Protein AF-A0A1V2YFN5-F1 (afdb_monomer_lite)

pLDDT: mean 92.95, std 4.48, range [68.25, 97.81]

Sequence (135 aa):
MVNEIIVELQRKGRFIPKYIVSTPSVWQSRLYVANQLDESTDKERKYALLEDIYKEKTFRYNKDIHGAYETYIEEKVKFLLCLAKLSIEVGKPPENSIPYIEEALVMLDGAESVHPYINPKEVSSLQKEIYSMIK

Radius of gyration: 15.59 Å; chains: 1; bounding box: 31×38×39 Å

Secondary structure (DSSP, 8-state):
-HHHHHHHHHHTT----HHHHHSTTSHHHHHHHHHHS-TTT-HHHHHHHHHHHHHTT-----HHHHSSHHHHHHHHHHHHHHHHHHHHHTT--GGGGHHHHHHHHHHHHT-GGGTTTS-HHHHHHHHHHHHHH--

Foldseek 3Di:
DQQVLVVVCVVVVHDDDPVLNVCVPQLVSLQVSLVSDDVPPCLVVSLVSLVVCVVVVRLDDDCVPQVDVLSSLLVLLVSLVSNLVSCVVVPHQLVVSQVSLVVNLVSCVVPVVNCVRDPVVVSVVSVVVSVVSPD

Structure (mmCIF, N/CA/C/O backbone):
data_AF-A0A1V2YFN5-F1
#
_entry.id   AF-A0A1V2YFN5-F1
#
loop_
_atom_site.group_PDB
_atom_site.id
_atom_site.type_symbol
_atom_site.label_atom_id
_atom_site.label_alt_id
_atom_site.label_comp_id
_atom_site.label_asym_id
_atom_site.label_entity_id
_atom_site.label_seq_id
_atom_site.pdbx_PDB_ins_code
_atom_site.Cartn_x
_atom_site.Cartn_y
_atom_site.Cartn_z
_atom_site.occupancy
_atom_site.B_iso_or_equiv
_atom_site.auth_seq_id
_atom_site.auth_comp_id
_atom_site.auth_asym_id
_atom_site.auth_atom_id
_atom_site.pdbx_PDB_model_num
ATOM 1 N N . MET A 1 1 ? -2.945 -18.140 2.893 1.00 84.12 1 MET A N 1
ATOM 2 C CA . MET A 1 1 ? -3.407 -16.762 2.625 1.00 84.12 1 MET A CA 1
ATOM 3 C C . MET A 1 1 ? -3.473 -16.410 1.133 1.00 84.12 1 MET A C 1
ATOM 5 O O . MET A 1 1 ? -4.542 -16.559 0.563 1.00 84.12 1 MET A O 1
ATOM 9 N N . VAL A 1 2 ? -2.395 -15.981 0.449 1.00 92.62 2 VAL A N 1
ATOM 10 C CA . VAL A 1 2 ? -2.508 -15.457 -0.944 1.00 92.62 2 VAL A CA 1
ATOM 11 C C . VAL A 1 2 ? -3.102 -16.460 -1.951 1.00 92.62 2 VAL A C 1
ATOM 13 O O . VAL A 1 2 ? -3.960 -16.092 -2.746 1.00 92.62 2 VAL A O 1
ATOM 16 N N . ASN A 1 3 ? -2.727 -17.742 -1.872 1.00 93.00 3 ASN A N 1
ATOM 17 C CA . ASN A 1 3 ? -3.274 -18.789 -2.747 1.00 93.00 3 ASN A CA 1
ATOM 18 C C . ASN A 1 3 ? -4.781 -19.000 -2.556 1.00 93.00 3 ASN A C 1
ATOM 20 O O . ASN A 1 3 ? -5.499 -19.229 -3.524 1.00 93.00 3 ASN A O 1
ATOM 24 N N . GLU A 1 4 ? -5.266 -18.905 -1.318 1.00 93.62 4 GLU A N 1
ATOM 25 C CA . GLU A 1 4 ? -6.693 -19.049 -1.013 1.00 93.62 4 GLU A CA 1
ATOM 26 C C . GLU A 1 4 ? -7.482 -17.884 -1.615 1.00 93.62 4 GLU A C 1
ATOM 28 O O . GLU A 1 4 ? -8.518 -18.105 -2.238 1.00 93.62 4 GLU A O 1
ATOM 33 N N . ILE A 1 5 ? -6.940 -16.664 -1.515 1.00 94.25 5 ILE A N 1
ATOM 34 C CA . ILE A 1 5 ? -7.529 -15.465 -2.120 1.00 94.25 5 ILE A CA 1
ATOM 35 C C . ILE A 1 5 ? -7.576 -15.601 -3.648 1.00 94.25 5 ILE A C 1
ATOM 37 O O . ILE A 1 5 ? -8.606 -15.317 -4.251 1.00 94.25 5 ILE A O 1
ATOM 41 N N . ILE A 1 6 ? -6.503 -16.084 -4.287 1.00 94.69 6 ILE A N 1
ATOM 42 C CA . ILE A 1 6 ? -6.476 -16.319 -5.742 1.00 94.69 6 ILE A CA 1
ATOM 43 C C . ILE A 1 6 ? -7.596 -17.280 -6.163 1.00 94.69 6 ILE A C 1
ATOM 45 O O . ILE A 1 6 ? -8.339 -16.982 -7.099 1.00 94.69 6 ILE A O 1
ATOM 49 N N . VAL A 1 7 ? -7.752 -18.406 -5.458 1.00 94.81 7 VAL A N 1
ATOM 50 C CA . VAL A 1 7 ? -8.807 -19.392 -5.744 1.00 94.81 7 VAL A CA 1
ATOM 51 C C . VAL A 1 7 ? -10.200 -18.785 -5.548 1.00 94.81 7 VAL A C 1
ATOM 53 O O . VAL A 1 7 ? -11.090 -19.015 -6.366 1.00 94.81 7 VAL A O 1
ATOM 56 N N . GLU A 1 8 ? -10.405 -17.993 -4.494 1.00 94.31 8 GLU A N 1
ATOM 57 C CA . GLU A 1 8 ? -11.669 -17.291 -4.245 1.00 94.31 8 GLU A CA 1
ATOM 58 C C . GLU A 1 8 ? -12.002 -16.300 -5.369 1.00 94.31 8 GLU A C 1
ATOM 60 O O . GLU A 1 8 ? -13.119 -16.312 -5.890 1.00 94.31 8 GLU A O 1
ATOM 65 N N . LEU A 1 9 ? -11.034 -15.479 -5.784 1.00 93.69 9 LEU A N 1
ATOM 66 C CA . LEU A 1 9 ? -11.202 -14.507 -6.864 1.00 93.69 9 LEU A CA 1
ATOM 67 C C . LEU A 1 9 ? -11.558 -15.197 -8.187 1.00 93.69 9 LEU A C 1
ATOM 69 O O . LEU A 1 9 ? -12.492 -14.773 -8.868 1.00 93.69 9 LEU A O 1
ATOM 73 N N . GLN A 1 10 ? -10.883 -16.299 -8.520 1.00 93.88 10 GLN A N 1
ATOM 74 C CA . GLN A 1 10 ? -11.200 -17.093 -9.710 1.00 93.88 10 GLN A CA 1
ATOM 75 C C . GLN A 1 10 ? -12.611 -17.695 -9.645 1.00 93.88 10 GLN A C 1
ATOM 77 O O . GLN A 1 10 ? -13.339 -17.651 -10.634 1.00 93.88 10 GLN A O 1
ATOM 82 N N . ARG A 1 11 ? -13.043 -18.199 -8.478 1.00 94.31 11 ARG A N 1
ATOM 83 C CA . ARG A 1 11 ? -14.419 -18.695 -8.270 1.00 94.31 11 ARG A CA 1
ATOM 84 C C . ARG A 1 11 ? -15.469 -17.595 -8.417 1.00 94.31 11 ARG A C 1
ATOM 86 O O . ARG A 1 11 ? -16.560 -17.866 -8.905 1.00 94.31 11 ARG A O 1
ATOM 93 N N . LYS A 1 12 ? -15.129 -16.359 -8.044 1.00 92.31 12 LYS A N 1
ATOM 94 C CA . LYS A 1 12 ? -15.945 -15.155 -8.269 1.00 92.31 12 LYS A CA 1
ATOM 95 C C . LYS A 1 12 ? -15.904 -14.658 -9.727 1.00 92.31 12 LYS A C 1
ATOM 97 O O . LYS A 1 12 ? -16.476 -13.615 -10.024 1.00 92.31 12 LYS A O 1
ATOM 102 N N . GLY A 1 13 ? -15.230 -15.369 -10.637 1.00 91.69 13 GLY A N 1
ATOM 103 C CA . GLY A 1 13 ? -15.143 -15.022 -12.058 1.00 91.69 13 GLY A CA 1
ATOM 104 C C . GLY A 1 13 ? -14.118 -13.933 -12.389 1.00 91.69 13 GLY A C 1
ATOM 105 O O . GLY A 1 13 ? -14.105 -13.435 -13.513 1.00 91.69 13 GLY A O 1
ATOM 106 N N . ARG A 1 14 ? -13.247 -13.545 -11.445 1.00 91.75 14 ARG A N 1
ATOM 107 C CA . ARG A 1 14 ? -12.162 -12.591 -11.720 1.00 91.75 14 ARG A CA 1
ATOM 108 C C . ARG A 1 14 ? -11.065 -13.276 -12.530 1.00 91.75 14 ARG A C 1
ATOM 110 O O . ARG A 1 14 ? -10.595 -14.360 -12.180 1.00 91.75 14 ARG A O 1
ATOM 117 N N . PHE A 1 15 ? -10.620 -12.615 -13.594 1.00 92.56 15 PHE A N 1
ATOM 118 C CA . PHE A 1 15 ? -9.450 -13.055 -14.344 1.00 92.56 15 PHE A CA 1
ATOM 119 C C . PHE A 1 15 ? -8.180 -12.803 -13.526 1.00 92.56 15 PHE A C 1
ATOM 121 O O . PHE A 1 15 ? -7.907 -11.667 -13.151 1.00 92.56 15 PHE A O 1
ATOM 128 N N . ILE A 1 16 ? -7.396 -13.857 -13.292 1.00 93.81 16 ILE A N 1
ATOM 129 C CA . ILE A 1 16 ? -6.076 -13.773 -12.660 1.00 93.81 16 ILE A CA 1
ATOM 130 C C . ILE A 1 16 ? -5.034 -14.273 -13.672 1.00 93.81 16 ILE A C 1
ATOM 132 O O . ILE A 1 16 ? -5.124 -15.430 -14.100 1.00 93.81 16 ILE A O 1
ATOM 136 N N . PRO A 1 17 ? -4.051 -13.446 -14.072 1.00 95.12 17 PRO A N 1
ATOM 137 C CA . PRO A 1 17 ? -3.036 -13.840 -15.038 1.00 95.12 17 PRO A CA 1
ATOM 138 C C . PRO A 1 17 ? -2.243 -15.075 -14.601 1.00 95.12 17 PRO A C 1
ATOM 140 O O . PRO A 1 17 ? -1.923 -15.251 -13.426 1.00 95.12 17 PRO A O 1
ATOM 143 N N . LYS A 1 18 ? -1.833 -15.904 -15.570 1.00 93.50 18 LYS A N 1
ATOM 144 C CA . LYS A 1 18 ? -1.098 -17.152 -15.302 1.00 93.50 18 LYS A CA 1
ATOM 145 C C . LYS A 1 18 ? 0.182 -16.931 -14.494 1.00 93.50 18 LYS A C 1
ATOM 147 O O . LYS A 1 18 ? 0.489 -17.747 -13.631 1.00 93.50 18 LYS A O 1
ATOM 152 N N . TYR A 1 19 ? 0.905 -15.839 -14.750 1.00 92.00 19 TYR A N 1
ATOM 153 C CA . TYR A 1 19 ? 2.147 -15.551 -14.033 1.00 92.00 19 TYR A CA 1
ATOM 154 C C . TYR A 1 19 ? 1.899 -15.317 -12.533 1.00 92.00 19 TYR A C 1
ATOM 156 O O . TYR A 1 19 ? 2.631 -15.866 -11.719 1.00 92.00 19 TYR A O 1
ATOM 164 N N . ILE A 1 20 ? 0.801 -14.642 -12.167 1.00 94.69 20 ILE A N 1
ATOM 165 C CA . ILE A 1 20 ? 0.378 -14.431 -10.771 1.00 94.69 20 ILE A CA 1
ATOM 166 C C . ILE A 1 20 ? 0.102 -15.769 -10.079 1.00 94.69 20 ILE A C 1
ATOM 168 O O . ILE A 1 20 ? 0.553 -15.998 -8.960 1.00 94.69 20 ILE A O 1
ATOM 172 N N . VAL A 1 21 ? -0.607 -16.671 -10.767 1.00 93.62 21 VAL A N 1
ATOM 173 C CA . VAL A 1 21 ? -0.925 -18.014 -10.254 1.00 93.62 21 VAL A CA 1
ATOM 174 C C . VAL A 1 21 ? 0.338 -18.868 -10.106 1.00 93.62 21 VAL A C 1
ATOM 176 O O . VAL A 1 21 ? 0.442 -19.650 -9.167 1.00 93.62 21 VAL A O 1
ATOM 179 N N . SER A 1 22 ? 1.306 -18.728 -11.018 1.00 94.00 22 SER A N 1
ATOM 180 C CA . SER A 1 22 ? 2.546 -19.514 -10.991 1.00 94.00 22 SER A CA 1
ATOM 181 C C . SER A 1 22 ? 3.567 -19.042 -9.956 1.00 94.00 22 SER A C 1
ATOM 183 O O . SER A 1 22 ? 4.370 -19.847 -9.492 1.00 94.00 22 SER A O 1
ATOM 185 N N . THR A 1 23 ? 3.550 -17.760 -9.584 1.00 93.75 23 THR A N 1
ATOM 186 C CA . THR A 1 23 ? 4.512 -17.167 -8.642 1.00 93.75 23 THR A CA 1
ATOM 187 C C . THR A 1 23 ? 3.811 -16.328 -7.563 1.00 93.75 23 THR A C 1
ATOM 189 O O . THR A 1 23 ? 4.096 -15.140 -7.397 1.00 93.75 23 THR A O 1
ATOM 192 N N . PRO A 1 24 ? 2.896 -16.923 -6.778 1.00 92.44 24 PRO A N 1
ATOM 193 C CA . PRO A 1 24 ? 1.989 -16.184 -5.896 1.00 92.44 24 PRO A CA 1
ATOM 194 C C . PRO A 1 24 ? 2.687 -15.511 -4.703 1.00 92.44 24 PRO A C 1
ATOM 196 O O . PRO A 1 24 ? 2.144 -14.576 -4.121 1.00 92.44 24 PRO A O 1
ATOM 199 N N . SER A 1 25 ? 3.888 -15.964 -4.329 1.00 91.12 25 SER A N 1
ATOM 200 C CA . SER A 1 25 ? 4.668 -15.421 -3.206 1.00 91.12 25 SER A CA 1
ATOM 201 C C . SER A 1 25 ? 5.466 -14.162 -3.553 1.00 91.12 25 SER A C 1
ATOM 203 O O . SER A 1 25 ? 5.869 -13.416 -2.656 1.00 91.12 25 SER A O 1
ATOM 205 N N . VAL A 1 26 ? 5.704 -13.889 -4.838 1.00 93.50 26 VAL A N 1
ATOM 206 C CA . VAL A 1 26 ? 6.488 -12.715 -5.237 1.00 93.50 26 VAL A CA 1
ATOM 207 C C . VAL A 1 26 ? 5.652 -11.456 -4.999 1.00 93.50 26 VAL A C 1
ATOM 209 O O . VAL A 1 26 ? 4.426 -11.471 -5.125 1.00 93.50 26 VAL A O 1
ATOM 212 N N . TRP A 1 27 ? 6.294 -10.366 -4.581 1.00 94.75 27 TRP A N 1
ATOM 213 C CA . TRP A 1 27 ? 5.597 -9.164 -4.120 1.00 94.75 27 TRP A CA 1
ATOM 214 C C . TRP A 1 27 ? 4.682 -8.550 -5.185 1.00 94.75 27 TRP A C 1
ATOM 216 O O . TRP A 1 27 ? 3.616 -8.066 -4.831 1.00 94.75 27 TRP A O 1
ATOM 226 N N . GLN A 1 28 ? 5.028 -8.636 -6.474 1.00 93.88 28 GLN A N 1
ATOM 227 C CA . GLN A 1 28 ? 4.177 -8.152 -7.567 1.00 93.88 28 GLN A CA 1
ATOM 228 C C . GLN A 1 28 ? 2.880 -8.958 -7.643 1.00 93.88 28 GLN A C 1
ATOM 230 O O . GLN A 1 28 ? 1.807 -8.392 -7.832 1.00 93.88 28 GLN A O 1
ATOM 235 N N . SER A 1 29 ? 2.969 -10.278 -7.451 1.00 95.31 29 SER A N 1
ATOM 236 C CA . SER A 1 29 ? 1.803 -11.158 -7.422 1.00 95.31 29 SER A CA 1
ATOM 237 C C . SER A 1 29 ? 0.905 -10.851 -6.231 1.00 95.31 29 SER A C 1
ATOM 239 O O . SER A 1 29 ? -0.306 -10.719 -6.390 1.00 95.31 29 SER A O 1
ATOM 241 N N . ARG A 1 30 ? 1.495 -10.659 -5.046 1.00 96.19 30 ARG A N 1
ATOM 242 C CA . ARG A 1 30 ? 0.756 -10.257 -3.842 1.00 96.19 30 ARG A CA 1
ATOM 243 C C . ARG A 1 30 ? 0.116 -8.877 -3.985 1.00 96.19 30 ARG A C 1
ATOM 245 O O . ARG A 1 30 ? -1.050 -8.729 -3.636 1.00 96.19 30 ARG A O 1
ATOM 252 N N . LEU A 1 31 ? 0.836 -7.902 -4.540 1.00 95.62 31 LEU A N 1
ATOM 253 C CA . LEU A 1 31 ? 0.333 -6.551 -4.797 1.00 95.62 31 LEU A CA 1
ATOM 254 C C . LEU A 1 31 ? -0.827 -6.574 -5.798 1.00 95.62 31 LEU A C 1
ATOM 256 O O . LEU A 1 31 ? -1.859 -5.953 -5.562 1.00 95.62 31 LEU A O 1
ATOM 260 N N . TYR A 1 32 ? -0.694 -7.344 -6.881 1.00 95.38 32 TYR A N 1
ATOM 261 C CA . TYR A 1 32 ? -1.770 -7.549 -7.847 1.00 95.38 32 TYR A CA 1
ATOM 262 C C . TYR A 1 32 ? -3.017 -8.126 -7.173 1.00 95.38 32 TYR A C 1
ATOM 264 O O . TYR A 1 32 ? -4.102 -7.575 -7.331 1.00 95.38 32 TYR A O 1
ATOM 272 N N . VAL A 1 33 ? -2.864 -9.204 -6.395 1.00 96.06 33 VAL A N 1
ATOM 273 C CA . VAL A 1 33 ? -3.976 -9.847 -5.678 1.00 96.06 33 VAL A CA 1
ATOM 274 C C . VAL A 1 33 ? -4.618 -8.885 -4.678 1.00 96.06 33 VAL A C 1
ATOM 276 O O . VAL A 1 33 ? -5.841 -8.795 -4.639 1.00 96.06 33 VAL A O 1
ATOM 279 N N . ALA A 1 34 ? -3.824 -8.118 -3.929 1.00 95.62 34 ALA A N 1
ATOM 280 C CA . ALA A 1 34 ? -4.325 -7.106 -3.002 1.00 95.62 34 ALA A CA 1
ATOM 281 C C . ALA A 1 34 ? -5.158 -6.020 -3.710 1.00 95.62 34 ALA A C 1
ATOM 283 O O . ALA A 1 34 ? -6.160 -5.566 -3.166 1.00 95.62 34 ALA A O 1
ATOM 284 N N . ASN A 1 35 ? -4.801 -5.653 -4.944 1.00 94.00 35 ASN A N 1
ATOM 285 C CA . ASN A 1 35 ? -5.565 -4.708 -5.765 1.00 94.00 35 ASN A CA 1
ATOM 286 C C . ASN A 1 35 ? -6.844 -5.306 -6.381 1.00 94.00 35 ASN A C 1
ATOM 288 O O . ASN A 1 35 ? -7.664 -4.558 -6.904 1.00 94.00 35 ASN A O 1
ATOM 292 N N . GLN A 1 36 ? -7.027 -6.631 -6.339 1.00 94.38 36 GLN A N 1
ATOM 293 C CA . GLN A 1 36 ? -8.276 -7.287 -6.750 1.00 94.38 36 GLN A CA 1
ATOM 294 C C . GLN A 1 36 ? -9.285 -7.441 -5.602 1.00 94.38 36 GLN A C 1
ATOM 296 O O . GLN A 1 36 ? -10.436 -7.805 -5.855 1.00 94.38 36 GLN A O 1
ATOM 301 N N . LEU A 1 37 ? -8.857 -7.217 -4.357 1.00 93.44 37 LEU A N 1
ATOM 302 C CA . LEU A 1 37 ? -9.716 -7.291 -3.179 1.00 93.44 37 LEU A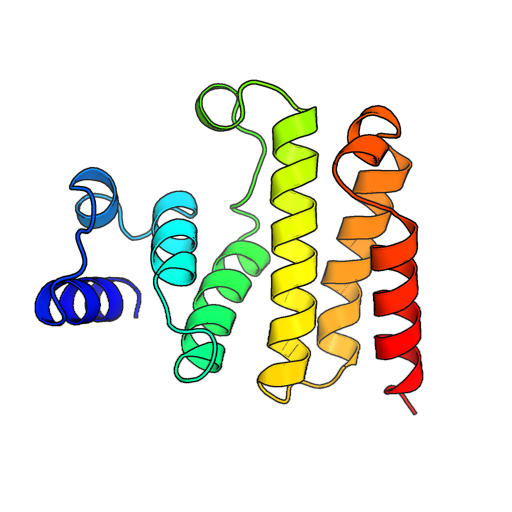 CA 1
ATOM 303 C C . LEU A 1 37 ? -10.642 -6.075 -3.096 1.00 93.44 37 LEU A C 1
ATOM 305 O O . LEU A 1 37 ? -10.251 -4.960 -3.445 1.00 93.44 37 LEU A O 1
ATOM 309 N N . ASP A 1 38 ? -11.866 -6.298 -2.618 1.00 88.38 38 ASP A N 1
ATOM 310 C CA . ASP A 1 38 ? -12.858 -5.237 -2.473 1.00 88.38 38 ASP A CA 1
ATOM 311 C C . ASP A 1 38 ? -12.504 -4.331 -1.287 1.00 88.38 38 ASP A C 1
ATOM 313 O O . ASP A 1 38 ? -12.296 -4.792 -0.162 1.00 88.38 38 ASP A O 1
ATOM 317 N N . GLU A 1 39 ? -12.435 -3.023 -1.528 1.00 80.50 39 GLU A N 1
ATOM 318 C CA . GLU A 1 39 ? -12.017 -2.061 -0.508 1.0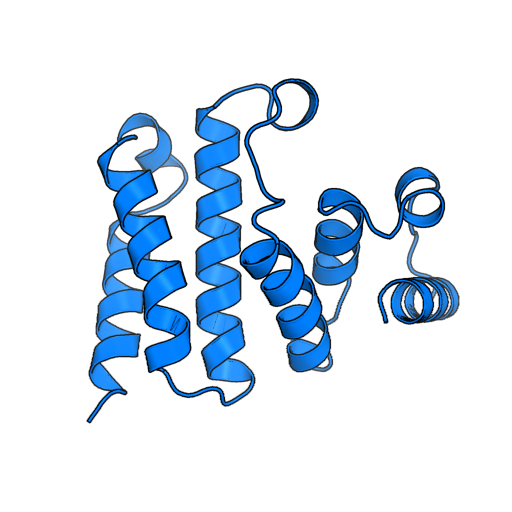0 80.50 39 GLU A CA 1
ATOM 319 C C . GLU A 1 39 ? -13.020 -1.912 0.633 1.00 80.50 39 GLU A C 1
ATOM 321 O O . GLU A 1 39 ? -12.651 -1.407 1.679 1.00 80.50 39 GLU A O 1
ATOM 326 N N . SER A 1 40 ? -14.268 -2.351 0.482 1.00 84.00 40 SER A N 1
ATOM 327 C CA . SER A 1 40 ? -15.275 -2.270 1.541 1.00 84.00 40 SER A CA 1
ATOM 328 C C . SER A 1 40 ? -15.314 -3.524 2.413 1.00 84.00 40 SER A C 1
ATOM 330 O O . SER A 1 40 ? -15.467 -3.409 3.629 1.00 84.00 40 SER A O 1
ATOM 332 N N . THR A 1 41 ? -15.131 -4.708 1.820 1.00 90.19 41 THR A N 1
ATOM 333 C CA . THR A 1 41 ? -15.302 -5.989 2.527 1.00 90.19 41 THR A CA 1
ATOM 334 C C . THR A 1 41 ? -13.998 -6.690 2.880 1.00 90.19 41 THR A C 1
ATOM 336 O O . THR A 1 41 ? -13.990 -7.513 3.788 1.00 90.19 41 THR A O 1
ATOM 339 N N . ASP A 1 42 ? -12.893 -6.385 2.193 1.00 93.94 42 ASP A N 1
ATOM 340 C CA . ASP A 1 42 ? -11.642 -7.149 2.291 1.00 93.94 42 ASP A CA 1
ATOM 341 C C . ASP A 1 42 ? -10.463 -6.341 2.843 1.00 93.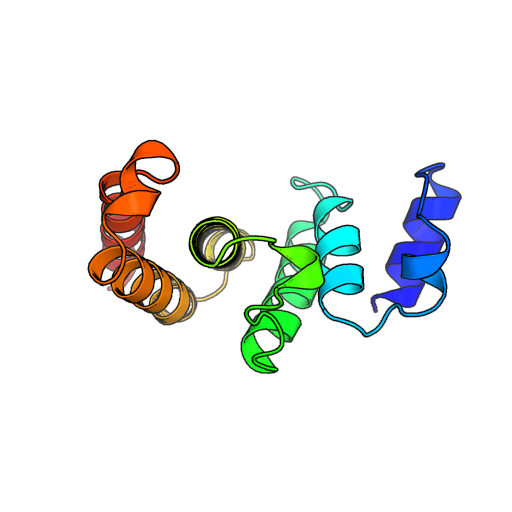94 42 ASP A C 1
ATOM 343 O O . ASP A 1 42 ? -9.302 -6.715 2.653 1.00 93.94 42 ASP A O 1
ATOM 347 N N . LYS A 1 43 ? -10.744 -5.250 3.566 1.00 95.12 43 LYS A N 1
ATOM 348 C CA . LYS A 1 43 ? -9.733 -4.327 4.109 1.00 95.12 43 LYS A CA 1
ATOM 349 C C . LYS A 1 43 ? -8.648 -5.030 4.917 1.00 95.12 43 LYS A C 1
ATOM 351 O O . LYS A 1 43 ? -7.469 -4.774 4.706 1.00 95.12 43 LYS A O 1
ATOM 356 N N . GLU A 1 44 ? -9.031 -5.955 5.792 1.00 95.50 44 GLU A N 1
ATOM 357 C CA . GLU A 1 44 ? -8.105 -6.696 6.660 1.00 95.50 44 GLU A CA 1
ATOM 358 C C . GLU A 1 44 ? -7.171 -7.603 5.854 1.00 95.50 44 GLU A C 1
ATOM 360 O O . GLU A 1 44 ? -5.964 -7.638 6.093 1.00 95.50 44 GLU A O 1
ATOM 365 N N . ARG A 1 45 ? -7.715 -8.298 4.847 1.00 95.69 45 ARG A N 1
ATOM 366 C CA . ARG A 1 45 ? -6.947 -9.185 3.961 1.00 95.69 45 ARG A CA 1
ATOM 367 C C . ARG A 1 45 ? -6.017 -8.388 3.048 1.00 95.69 45 ARG A C 1
ATOM 369 O O . ARG A 1 45 ? -4.873 -8.791 2.838 1.00 95.69 45 ARG A O 1
ATOM 376 N N . LYS A 1 46 ? -6.491 -7.245 2.542 1.00 96.81 46 LYS A N 1
ATOM 377 C CA . LYS A 1 46 ? -5.694 -6.299 1.753 1.00 96.81 46 LYS A CA 1
ATOM 378 C C . LYS A 1 46 ? -4.557 -5.731 2.596 1.00 96.81 46 LYS A C 1
ATOM 380 O O . LYS A 1 46 ? -3.407 -5.813 2.177 1.00 96.81 46 LYS A O 1
ATOM 385 N N . TYR A 1 47 ? -4.861 -5.241 3.798 1.00 97.00 47 TYR A N 1
ATOM 386 C CA . TYR A 1 47 ? -3.866 -4.741 4.742 1.00 97.00 47 TYR A CA 1
ATOM 387 C C . TYR A 1 47 ? -2.800 -5.796 5.040 1.00 97.00 47 TYR A C 1
ATOM 389 O O . TYR A 1 47 ? -1.625 -5.507 4.864 1.00 97.00 47 TYR A O 1
ATOM 397 N N . ALA A 1 48 ? -3.188 -7.027 5.390 1.00 96.25 48 ALA A N 1
ATOM 398 C CA . ALA A 1 48 ? -2.239 -8.097 5.698 1.00 96.25 48 ALA A CA 1
ATOM 399 C C . ALA A 1 48 ? -1.273 -8.391 4.533 1.00 96.25 48 ALA A C 1
ATOM 401 O O . ALA A 1 48 ? -0.064 -8.458 4.735 1.00 96.25 48 ALA A O 1
ATOM 402 N N . LEU A 1 49 ? -1.780 -8.496 3.296 1.00 96.50 49 LEU A N 1
ATOM 403 C CA . LEU A 1 49 ? -0.929 -8.714 2.118 1.00 96.50 49 LEU A CA 1
ATOM 404 C C . LEU A 1 49 ? 0.062 -7.567 1.883 1.00 96.50 49 LEU A C 1
ATOM 406 O O . LEU A 1 49 ? 1.225 -7.818 1.563 1.00 96.50 49 LEU A O 1
ATOM 410 N N . LEU A 1 50 ? -0.395 -6.318 1.999 1.00 97.25 50 LEU A N 1
ATOM 411 C CA . LEU A 1 50 ? 0.455 -5.147 1.777 1.00 97.25 50 LEU A CA 1
ATOM 412 C C . LEU A 1 50 ? 1.459 -4.953 2.923 1.00 97.25 50 LEU A C 1
ATOM 414 O O . LEU A 1 50 ? 2.616 -4.612 2.674 1.00 97.25 50 LEU A O 1
ATOM 418 N N . GLU A 1 51 ? 1.052 -5.223 4.162 1.00 97.56 51 GLU A N 1
ATOM 419 C CA . GLU A 1 51 ? 1.918 -5.165 5.338 1.00 97.56 51 GLU A CA 1
ATOM 420 C C . GLU A 1 51 ? 3.045 -6.208 5.250 1.00 97.56 51 GLU A C 1
ATOM 422 O O . GLU A 1 51 ? 4.196 -5.877 5.537 1.00 97.56 51 GLU A O 1
ATOM 427 N N . ASP A 1 52 ? 2.762 -7.426 4.776 1.00 96.62 52 ASP A N 1
ATOM 428 C CA . ASP A 1 52 ? 3.784 -8.459 4.544 1.00 96.62 52 ASP A CA 1
ATOM 429 C C . ASP A 1 52 ? 4.827 -8.001 3.510 1.00 96.62 52 ASP A C 1
ATOM 431 O O . ASP A 1 52 ? 6.034 -8.116 3.739 1.00 96.62 52 ASP A O 1
ATOM 435 N N . ILE A 1 53 ? 4.385 -7.414 2.389 1.00 97.38 53 ILE A N 1
ATOM 436 C CA . ILE A 1 53 ? 5.289 -6.849 1.369 1.00 97.38 53 ILE A CA 1
ATOM 437 C C . ILE A 1 53 ? 6.203 -5.778 1.986 1.00 97.38 53 ILE A C 1
ATOM 439 O O . ILE A 1 53 ? 7.406 -5.737 1.695 1.00 97.38 53 ILE 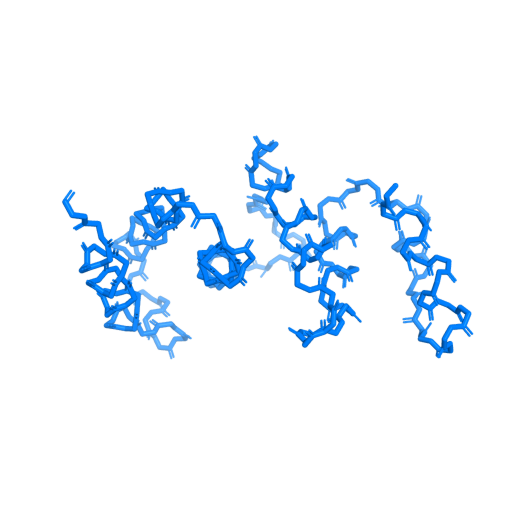A O 1
ATOM 443 N N . TYR A 1 54 ? 5.637 -4.912 2.834 1.00 97.81 54 TYR A N 1
ATOM 444 C CA . TYR A 1 54 ? 6.373 -3.858 3.526 1.00 97.81 54 TYR A CA 1
ATOM 445 C C . TYR A 1 54 ? 7.406 -4.430 4.505 1.00 97.81 54 TYR A C 1
ATOM 447 O O . TYR A 1 54 ? 8.592 -4.107 4.406 1.00 97.81 54 TYR A O 1
ATOM 455 N N . LYS A 1 55 ? 6.985 -5.327 5.406 1.00 96.50 55 LYS A N 1
ATOM 456 C CA . LYS A 1 55 ? 7.836 -5.933 6.445 1.00 96.50 55 LYS A CA 1
ATOM 457 C C . LYS A 1 55 ? 8.993 -6.736 5.858 1.00 96.50 55 LYS A C 1
ATOM 459 O O . LYS A 1 55 ? 10.114 -6.654 6.355 1.00 96.50 55 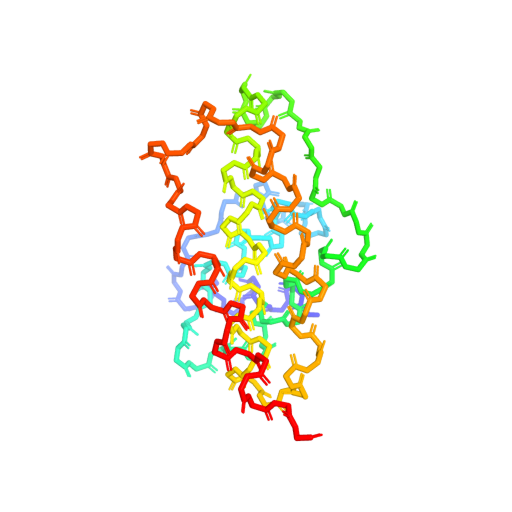LYS A O 1
ATOM 464 N N . GLU A 1 56 ? 8.753 -7.463 4.771 1.00 96.50 56 GLU A N 1
ATOM 465 C CA . GLU A 1 56 ? 9.796 -8.210 4.061 1.00 96.50 56 GLU A CA 1
ATOM 466 C C . GLU A 1 56 ? 10.728 -7.308 3.230 1.00 96.50 56 GLU A C 1
ATOM 468 O O . GLU A 1 56 ? 11.741 -7.774 2.700 1.00 96.50 56 GLU A O 1
ATOM 473 N N . LYS A 1 57 ? 10.403 -6.015 3.092 1.00 94.75 57 LYS A N 1
ATOM 474 C CA . LYS A 1 57 ? 11.140 -5.040 2.276 1.00 94.75 57 LYS A CA 1
ATOM 475 C C . LYS A 1 57 ? 11.322 -5.525 0.836 1.00 94.75 57 LYS A C 1
ATOM 477 O O . LYS A 1 57 ? 12.414 -5.397 0.276 1.00 94.75 57 LYS A O 1
ATOM 482 N N . THR A 1 58 ? 10.293 -6.130 0.243 1.00 94.94 58 THR A N 1
ATOM 483 C CA . THR A 1 58 ? 10.381 -6.759 -1.090 1.00 94.94 58 THR A CA 1
ATOM 484 C C . THR A 1 58 ? 10.000 -5.822 -2.231 1.00 94.94 58 THR A C 1
ATOM 486 O O . THR A 1 58 ? 10.532 -5.976 -3.329 1.00 94.94 58 THR A O 1
ATOM 489 N N . PHE A 1 59 ? 9.171 -4.805 -1.973 1.00 95.94 59 PHE A N 1
ATOM 490 C CA . PHE A 1 59 ? 8.886 -3.739 -2.939 1.00 95.94 59 PHE A CA 1
ATOM 491 C C . PHE A 1 59 ? 10.130 -2.855 -3.111 1.00 95.94 59 PHE A C 1
ATOM 493 O O . PHE A 1 59 ? 10.411 -1.996 -2.268 1.00 95.94 59 PHE A O 1
ATOM 500 N N . ARG A 1 60 ? 10.865 -3.087 -4.205 1.00 94.12 60 ARG A N 1
ATOM 501 C CA . ARG A 1 60 ? 12.129 -2.426 -4.564 1.00 94.12 60 ARG A CA 1
ATOM 502 C C . ARG A 1 60 ? 12.148 -2.058 -6.042 1.00 94.12 60 ARG A C 1
ATOM 504 O O . ARG A 1 60 ? 11.468 -2.700 -6.844 1.00 94.12 60 ARG A O 1
ATOM 511 N N . TYR A 1 61 ? 12.998 -1.095 -6.396 1.00 94.69 61 TYR A N 1
ATOM 512 C CA . TYR A 1 61 ? 13.220 -0.725 -7.788 1.00 94.69 61 TYR A CA 1
ATOM 513 C C . TYR A 1 61 ? 13.648 -1.937 -8.619 1.00 94.69 61 TYR A C 1
ATOM 515 O O . TYR A 1 61 ? 14.539 -2.704 -8.253 1.00 94.69 61 TYR A O 1
ATOM 523 N N . ASN A 1 62 ? 13.000 -2.075 -9.766 1.00 93.81 62 ASN A N 1
ATOM 524 C CA . ASN A 1 62 ? 13.318 -3.052 -10.789 1.00 93.81 62 ASN A CA 1
ATOM 525 C C . ASN A 1 62 ? 13.085 -2.387 -12.146 1.00 93.81 62 ASN A C 1
ATOM 527 O O . ASN A 1 62 ? 11.963 -1.971 -12.435 1.00 93.81 62 ASN A O 1
ATOM 531 N N . LYS A 1 63 ? 14.137 -2.290 -12.958 1.00 93.94 63 LYS A N 1
ATOM 532 C CA . LYS A 1 63 ? 14.094 -1.602 -14.250 1.00 93.94 63 LYS A CA 1
ATOM 533 C C . LYS A 1 63 ? 13.126 -2.254 -15.240 1.00 93.94 63 LYS A C 1
ATOM 535 O O . LYS A 1 63 ? 12.455 -1.536 -15.968 1.00 93.94 63 LYS A O 1
ATOM 540 N N . ASP A 1 64 ? 13.016 -3.578 -15.238 1.00 92.88 64 ASP A N 1
ATOM 541 C CA . ASP A 1 64 ? 12.142 -4.313 -16.163 1.00 92.88 64 ASP A CA 1
ATOM 542 C C . ASP A 1 64 ? 10.656 -4.132 -15.826 1.00 92.88 64 ASP A C 1
ATOM 544 O O . ASP A 1 64 ? 9.794 -4.336 -16.674 1.00 92.88 64 ASP A O 1
ATOM 548 N N . ILE A 1 65 ? 10.361 -3.751 -14.580 1.00 89.94 65 ILE A N 1
ATOM 549 C CA . ILE A 1 65 ? 8.998 -3.533 -14.086 1.00 89.94 65 ILE A CA 1
ATOM 550 C C . ILE A 1 65 ? 8.617 -2.061 -14.188 1.00 89.94 65 ILE A C 1
ATOM 552 O O . ILE A 1 65 ? 7.585 -1.731 -14.759 1.00 89.94 65 ILE A O 1
ATOM 556 N N . HIS A 1 66 ? 9.446 -1.181 -13.632 1.00 93.81 66 HIS A N 1
ATOM 557 C CA . HIS A 1 66 ? 9.097 0.229 -13.478 1.00 93.81 66 HIS A CA 1
ATOM 558 C C . HIS A 1 66 ? 9.551 1.069 -14.678 1.00 93.81 66 HIS A C 1
ATOM 560 O O . HIS A 1 66 ? 9.040 2.160 -14.891 1.00 93.81 66 HIS A O 1
ATOM 566 N N . GLY A 1 67 ? 10.523 0.594 -15.466 1.00 93.62 67 GLY A N 1
ATOM 567 C CA . GLY A 1 67 ? 11.116 1.324 -16.591 1.00 93.62 67 GLY A CA 1
ATOM 568 C C . GLY A 1 67 ? 12.032 2.474 -16.156 1.00 93.62 67 GLY A C 1
ATOM 569 O O . GLY A 1 67 ? 13.206 2.502 -16.532 1.00 93.62 67 GLY A O 1
ATOM 570 N N . ALA A 1 68 ? 11.508 3.385 -15.338 1.00 93.38 68 ALA A N 1
ATOM 571 C CA . ALA A 1 68 ? 12.193 4.537 -14.766 1.00 93.38 68 ALA A CA 1
ATOM 572 C C . ALA A 1 68 ? 12.190 4.490 -13.229 1.00 93.38 68 ALA A C 1
ATOM 574 O O . ALA A 1 68 ? 11.335 3.858 -12.601 1.00 93.38 68 ALA A O 1
ATOM 575 N N . TYR A 1 69 ? 13.163 5.162 -12.611 1.00 92.25 69 TYR A N 1
ATOM 576 C CA . TYR A 1 69 ? 13.249 5.230 -11.151 1.00 92.25 69 TYR A CA 1
ATOM 577 C C . TYR A 1 69 ? 12.123 6.094 -10.571 1.00 92.25 69 TYR A C 1
ATOM 579 O O . TYR A 1 69 ? 11.556 5.756 -9.537 1.00 92.25 69 TYR A O 1
ATOM 587 N N . GLU A 1 70 ? 11.729 7.144 -11.288 1.00 92.81 70 GLU A N 1
ATOM 588 C CA . GLU A 1 70 ? 10.595 8.012 -10.975 1.00 92.81 70 GLU A CA 1
ATOM 589 C C . GLU A 1 70 ? 9.286 7.223 -10.872 1.00 92.81 70 GLU A C 1
ATOM 591 O O . GLU A 1 70 ? 8.537 7.408 -9.917 1.00 92.81 70 GLU A O 1
ATOM 596 N N . THR A 1 71 ? 9.046 6.280 -11.789 1.00 93.31 71 THR A N 1
ATOM 597 C CA . THR A 1 71 ? 7.875 5.390 -11.744 1.00 93.31 71 THR A CA 1
ATOM 598 C C . THR A 1 71 ? 7.891 4.510 -10.497 1.00 93.31 71 THR A C 1
ATOM 600 O O . THR A 1 71 ? 6.864 4.326 -9.853 1.00 93.31 71 THR A O 1
ATOM 603 N N . TYR A 1 72 ? 9.062 4.009 -10.096 1.00 94.88 72 TYR A N 1
ATOM 604 C CA . TYR A 1 72 ? 9.190 3.272 -8.839 1.00 94.88 72 TYR A CA 1
ATOM 605 C C . TYR A 1 72 ? 8.881 4.139 -7.619 1.00 94.88 72 TYR A C 1
ATOM 607 O O . TYR A 1 72 ? 8.170 3.680 -6.728 1.00 94.88 72 TYR A O 1
ATOM 615 N N . ILE A 1 73 ? 9.386 5.375 -7.568 1.00 95.19 73 ILE A N 1
ATOM 616 C CA . ILE A 1 73 ? 9.064 6.303 -6.478 1.00 95.19 73 ILE A CA 1
ATOM 617 C C . ILE A 1 73 ? 7.558 6.546 -6.440 1.00 95.19 73 ILE A C 1
ATOM 619 O O . ILE A 1 73 ? 6.955 6.459 -5.371 1.00 95.19 73 ILE A O 1
ATOM 623 N N . GLU A 1 74 ? 6.948 6.783 -7.601 1.00 94.69 74 GLU A N 1
ATOM 624 C CA . GLU A 1 74 ? 5.517 7.018 -7.708 1.00 94.69 74 GLU A CA 1
ATOM 625 C C . GLU A 1 74 ? 4.699 5.846 -7.147 1.00 94.69 74 GLU A C 1
ATOM 627 O O . GLU A 1 74 ? 3.858 6.011 -6.258 1.00 94.69 74 GLU A O 1
ATOM 632 N N . GLU A 1 75 ? 4.967 4.635 -7.629 1.00 94.94 75 GLU A N 1
ATOM 633 C CA . GLU A 1 75 ? 4.247 3.441 -7.197 1.00 94.94 75 GLU A CA 1
ATOM 634 C C . GLU A 1 75 ? 4.507 3.106 -5.724 1.00 94.94 75 GLU A C 1
ATOM 636 O O . GLU A 1 75 ? 3.577 2.743 -4.999 1.00 94.94 75 GLU A O 1
ATOM 641 N N . LYS A 1 76 ? 5.749 3.265 -5.253 1.00 96.31 76 LYS A N 1
ATOM 642 C CA . LYS A 1 76 ? 6.127 2.986 -3.865 1.00 96.31 76 LYS A CA 1
ATOM 643 C C . LYS A 1 76 ? 5.465 3.964 -2.898 1.00 96.31 76 LYS A C 1
ATOM 645 O O . LYS A 1 76 ? 4.938 3.528 -1.877 1.00 96.31 76 LYS A O 1
ATOM 650 N N . VAL A 1 77 ? 5.421 5.257 -3.217 1.00 96.12 77 VAL A N 1
ATOM 651 C CA . VAL A 1 77 ? 4.722 6.250 -2.389 1.00 96.12 77 VAL A CA 1
ATOM 652 C C . VAL A 1 77 ? 3.219 5.966 -2.370 1.00 96.12 77 VAL A C 1
ATOM 654 O O . VAL A 1 77 ? 2.628 5.923 -1.292 1.00 96.12 77 VAL A O 1
ATOM 657 N N . LYS A 1 78 ? 2.593 5.671 -3.518 1.00 95.25 78 LYS A N 1
ATOM 658 C CA . LYS A 1 78 ? 1.174 5.263 -3.566 1.00 95.25 78 LYS A CA 1
ATOM 659 C C . LYS A 1 78 ? 0.901 4.021 -2.712 1.00 95.25 78 LYS A C 1
ATOM 661 O O . LYS A 1 78 ? -0.091 3.986 -1.981 1.00 95.25 78 LYS A O 1
ATOM 666 N N . PHE A 1 79 ? 1.792 3.032 -2.760 1.00 96.94 79 PHE A N 1
ATOM 667 C CA . PHE A 1 79 ? 1.734 1.840 -1.916 1.00 96.94 79 PHE A CA 1
ATOM 668 C C . PHE A 1 79 ? 1.791 2.189 -0.419 1.00 96.94 79 PHE A C 1
ATOM 670 O O . PHE A 1 79 ? 0.945 1.721 0.343 1.00 96.94 79 PHE A O 1
ATOM 677 N N . LEU A 1 80 ? 2.726 3.049 -0.002 1.00 97.62 80 LEU A N 1
ATOM 678 C CA . LEU A 1 80 ? 2.880 3.470 1.396 1.00 97.62 80 LEU A CA 1
ATOM 679 C C . LEU A 1 80 ? 1.655 4.244 1.908 1.00 97.62 80 LEU A C 1
ATOM 681 O O . LEU A 1 80 ? 1.170 3.974 3.006 1.00 97.62 80 LEU A O 1
ATOM 685 N N . LEU A 1 81 ? 1.102 5.151 1.097 1.00 96.00 81 LEU A N 1
ATOM 686 C CA . LEU A 1 81 ? -0.119 5.892 1.435 1.00 96.00 81 LEU A CA 1
ATOM 687 C C . LEU A 1 81 ? -1.330 4.966 1.581 1.00 96.00 81 LEU A C 1
ATOM 689 O O . LEU A 1 81 ? -2.129 5.132 2.503 1.00 96.00 81 LEU A O 1
ATOM 693 N N . CYS A 1 82 ? -1.470 3.988 0.683 1.00 95.50 82 CYS A N 1
ATOM 694 C CA . CYS A 1 82 ? -2.527 2.985 0.768 1.00 95.50 82 CYS A CA 1
ATOM 695 C C . CYS A 1 82 ? -2.402 2.168 2.061 1.00 95.50 82 CYS A C 1
ATOM 697 O O . CYS A 1 82 ? -3.390 1.996 2.773 1.00 95.50 82 CYS A O 1
ATOM 699 N N . LEU A 1 83 ? -1.187 1.732 2.403 1.00 96.81 83 LEU A N 1
ATOM 700 C CA . LEU A 1 83 ? -0.926 0.963 3.617 1.00 96.81 83 LEU A CA 1
ATOM 701 C C . LEU A 1 83 ? -1.216 1.772 4.893 1.00 96.81 83 LEU A C 1
ATOM 703 O O . LEU A 1 83 ? -1.840 1.247 5.813 1.00 96.81 83 LEU A O 1
ATOM 707 N N . ALA A 1 84 ? -0.843 3.055 4.927 1.00 96.94 84 ALA A N 1
ATOM 708 C CA . ALA A 1 84 ? -1.141 3.957 6.040 1.00 96.94 84 ALA A CA 1
ATOM 709 C C . ALA A 1 84 ? -2.641 4.161 6.263 1.00 96.94 84 ALA A C 1
ATOM 711 O O . ALA A 1 84 ? -3.104 4.078 7.401 1.00 96.94 84 ALA A O 1
ATOM 712 N N . LYS A 1 85 ? -3.408 4.380 5.189 1.00 95.31 85 LYS A N 1
ATOM 713 C CA . LYS A 1 85 ? -4.870 4.506 5.273 1.00 95.31 85 LYS A CA 1
ATOM 714 C C . LYS A 1 85 ? -5.510 3.199 5.730 1.00 95.31 85 LYS A C 1
ATOM 716 O O . LYS A 1 85 ? -6.276 3.197 6.687 1.00 95.31 85 LYS A O 1
ATOM 721 N N . LEU A 1 86 ? -5.132 2.078 5.114 1.00 96.00 86 LEU A N 1
ATOM 722 C CA . LEU A 1 86 ? -5.660 0.763 5.477 1.00 96.00 86 LEU A CA 1
ATOM 723 C C . LEU A 1 86 ? -5.367 0.396 6.932 1.00 96.00 86 LEU A C 1
ATOM 725 O O . LEU A 1 86 ? -6.244 -0.143 7.592 1.00 96.00 86 LEU A O 1
ATOM 729 N N . SER A 1 87 ? -4.176 0.717 7.442 1.00 96.81 87 SER A N 1
ATOM 730 C CA . SER A 1 87 ? -3.810 0.517 8.851 1.00 96.81 87 SER A CA 1
ATOM 731 C C . SER A 1 87 ? -4.821 1.174 9.802 1.00 96.81 87 SER A C 1
ATOM 733 O O . SER A 1 87 ? -5.298 0.530 10.735 1.00 96.81 87 SER A O 1
ATOM 735 N N . ILE A 1 88 ? -5.227 2.417 9.522 1.00 95.50 88 ILE A N 1
ATOM 736 C CA . ILE A 1 88 ? -6.253 3.125 10.305 1.00 95.50 88 ILE A CA 1
ATOM 737 C C . ILE A 1 88 ? -7.621 2.462 10.114 1.00 95.50 88 ILE A C 1
ATOM 739 O O . ILE A 1 88 ? -8.327 2.193 11.083 1.00 95.50 88 ILE A O 1
ATOM 743 N N . GLU A 1 89 ? -7.998 2.166 8.869 1.00 94.69 89 GLU A N 1
ATOM 744 C CA . GLU A 1 89 ? -9.314 1.609 8.544 1.00 94.69 89 GLU A CA 1
ATOM 745 C C . GLU A 1 89 ? -9.557 0.214 9.133 1.00 94.69 89 GLU A C 1
ATOM 747 O O . GLU A 1 89 ? -10.698 -0.121 9.445 1.00 94.69 89 GLU A O 1
ATOM 752 N N . VAL A 1 90 ? -8.505 -0.593 9.303 1.00 96.06 90 VAL A N 1
ATOM 753 C CA . VAL A 1 90 ? -8.575 -1.904 9.972 1.00 96.06 90 VAL A CA 1
ATOM 754 C C . VAL A 1 90 ? -8.400 -1.801 11.494 1.00 96.06 90 VAL A C 1
ATOM 756 O O . VAL A 1 90 ? -8.231 -2.814 12.173 1.00 96.06 90 VAL A O 1
ATOM 759 N N . GLY A 1 91 ? -8.413 -0.582 12.043 1.00 94.56 91 GLY A N 1
ATOM 760 C CA . GLY A 1 91 ? -8.404 -0.321 13.481 1.00 94.56 91 GLY A CA 1
ATOM 761 C C . GLY A 1 91 ? -7.054 -0.537 14.165 1.00 94.56 91 GLY A C 1
ATOM 762 O O . GLY A 1 91 ? -7.025 -0.817 15.365 1.00 94.56 91 GLY A O 1
ATOM 763 N N . LYS A 1 92 ? -5.928 -0.448 13.442 1.00 96.50 92 LYS A N 1
ATOM 764 C CA . LYS A 1 92 ? -4.608 -0.435 14.090 1.00 96.50 92 LYS A CA 1
ATOM 765 C C . LYS A 1 92 ? -4.389 0.888 14.833 1.00 96.50 92 LYS A C 1
ATOM 767 O O . LYS A 1 92 ? -4.975 1.903 14.455 1.00 96.50 92 LYS A O 1
ATOM 772 N N . PRO A 1 93 ? -3.521 0.894 15.862 1.00 96.38 93 PRO A N 1
ATOM 773 C CA . PRO A 1 93 ? -3.065 2.137 16.472 1.00 96.38 93 PRO A CA 1
ATOM 774 C C . PRO A 1 93 ? -2.518 3.096 15.395 1.00 96.38 93 PRO A C 1
ATOM 776 O O . PRO A 1 93 ? -1.747 2.635 14.543 1.00 96.38 93 PRO A O 1
ATOM 779 N N . PRO A 1 94 ? -2.901 4.389 15.383 1.00 93.94 94 PRO A N 1
ATOM 780 C CA . PRO A 1 94 ? -2.437 5.357 14.383 1.00 93.94 94 PRO A CA 1
ATOM 781 C C . PRO A 1 94 ? -0.908 5.444 14.270 1.00 93.94 94 PRO A C 1
ATOM 783 O O . PRO A 1 94 ? -0.373 5.695 13.190 1.00 93.94 94 PRO A O 1
ATOM 786 N N . GLU A 1 95 ? -0.194 5.166 15.360 1.00 95.62 95 GLU A N 1
ATOM 787 C CA . GLU A 1 95 ? 1.265 5.105 15.436 1.00 95.62 95 GLU A CA 1
ATOM 788 C C . GLU A 1 95 ? 1.855 4.094 14.444 1.00 95.62 95 GLU A C 1
ATOM 790 O O . GLU A 1 95 ? 2.929 4.325 13.892 1.00 95.62 95 GLU A O 1
ATOM 795 N N . ASN A 1 96 ? 1.138 3.004 14.147 1.00 95.44 96 ASN A N 1
ATOM 796 C CA . ASN A 1 96 ? 1.579 2.008 13.170 1.00 95.44 96 ASN A CA 1
ATOM 797 C C . ASN A 1 96 ? 1.627 2.568 11.744 1.00 95.44 96 ASN A C 1
ATOM 799 O O . ASN A 1 96 ? 2.331 2.015 10.902 1.00 95.44 96 ASN A O 1
ATOM 803 N N . SER A 1 97 ? 0.890 3.646 11.462 1.00 96.62 97 SER A N 1
ATOM 804 C CA . SER A 1 97 ? 0.881 4.299 10.154 1.00 96.62 97 SER A CA 1
ATOM 805 C C . SER A 1 97 ? 2.022 5.302 9.971 1.00 96.62 97 SER A C 1
ATOM 807 O O . SER A 1 97 ? 2.338 5.636 8.828 1.00 96.62 97 SER A O 1
ATOM 809 N N . ILE A 1 98 ? 2.656 5.765 11.061 1.00 95.25 98 ILE A N 1
ATOM 810 C CA . ILE A 1 98 ? 3.742 6.760 11.014 1.00 95.25 98 ILE A CA 1
ATOM 811 C C . ILE A 1 98 ? 4.891 6.309 10.100 1.00 95.25 98 ILE A C 1
ATOM 813 O O . ILE A 1 98 ? 5.224 7.070 9.189 1.00 95.25 98 ILE A O 1
ATOM 817 N N . PRO A 1 99 ? 5.461 5.091 10.244 1.00 96.62 99 PRO A N 1
ATOM 818 C CA . PRO A 1 99 ? 6.626 4.696 9.452 1.00 96.62 99 PRO A CA 1
ATOM 819 C C . PRO A 1 99 ? 6.358 4.708 7.945 1.00 96.62 99 PRO A C 1
ATOM 821 O O . PRO A 1 99 ? 7.237 5.052 7.159 1.00 96.62 99 PRO A O 1
ATOM 824 N N . TYR A 1 100 ? 5.132 4.372 7.528 1.00 97.31 100 TYR A N 1
ATOM 825 C CA . TYR A 1 100 ? 4.761 4.368 6.114 1.00 97.31 100 TYR A CA 1
ATOM 826 C C . TYR A 1 100 ? 4.734 5.788 5.539 1.00 97.31 100 TYR A C 1
ATOM 828 O O . TYR A 1 100 ? 5.205 6.020 4.426 1.00 97.31 100 TYR A O 1
ATOM 836 N N . ILE A 1 101 ? 4.194 6.745 6.300 1.00 96.06 101 ILE A N 1
ATOM 837 C CA . ILE A 1 101 ? 4.104 8.146 5.881 1.00 96.06 101 ILE A CA 1
ATOM 838 C C . ILE A 1 101 ? 5.469 8.826 5.900 1.00 96.06 101 ILE A C 1
ATOM 840 O O . ILE A 1 101 ? 5.787 9.563 4.970 1.00 96.06 101 ILE A O 1
ATOM 844 N N . GLU A 1 102 ? 6.289 8.567 6.917 1.00 94.44 102 GLU A N 1
ATOM 845 C CA . GLU A 1 102 ? 7.648 9.107 6.983 1.00 94.44 102 GLU A CA 1
ATOM 846 C C . GLU A 1 102 ? 8.506 8.597 5.820 1.00 94.44 102 GLU A C 1
ATOM 848 O O . GLU A 1 102 ? 9.156 9.396 5.148 1.00 94.44 102 GLU A O 1
ATOM 853 N N . GLU A 1 103 ? 8.445 7.297 5.506 1.00 95.44 103 GLU A N 1
ATOM 854 C CA . GLU A 1 103 ? 9.139 6.738 4.339 1.00 95.44 103 GLU A CA 1
ATOM 855 C C . GLU A 1 103 ? 8.650 7.385 3.034 1.00 95.44 103 GLU A C 1
ATOM 857 O O . GLU A 1 103 ? 9.465 7.746 2.185 1.00 95.44 103 GLU A O 1
ATOM 862 N N . ALA A 1 104 ? 7.339 7.608 2.887 1.00 95.56 104 ALA A N 1
ATOM 863 C CA . ALA A 1 104 ? 6.777 8.269 1.711 1.00 95.56 104 ALA A CA 1
ATOM 864 C C . ALA A 1 104 ? 7.282 9.713 1.556 1.00 95.56 104 ALA A C 1
ATOM 866 O O . ALA A 1 104 ? 7.630 10.123 0.450 1.00 95.56 104 ALA A O 1
ATOM 867 N N . LEU A 1 105 ? 7.358 10.475 2.651 1.00 93.25 105 LEU A N 1
ATOM 868 C CA . LEU A 1 105 ? 7.878 11.845 2.644 1.00 93.25 105 LEU A CA 1
ATOM 869 C C . LEU A 1 105 ? 9.367 11.887 2.293 1.00 93.25 105 LEU A C 1
ATOM 871 O O . LEU A 1 105 ? 9.759 12.688 1.450 1.00 93.25 105 LEU A O 1
ATOM 875 N N . VAL A 1 106 ? 10.179 10.998 2.874 1.00 92.94 106 VAL A N 1
ATOM 876 C CA . VAL A 1 106 ? 11.616 10.897 2.563 1.00 92.94 106 VAL A CA 1
ATOM 877 C C . VAL A 1 106 ? 11.839 10.578 1.084 1.00 92.94 106 VAL A C 1
ATOM 879 O O . VAL A 1 106 ? 12.733 11.140 0.455 1.00 92.94 106 VAL A O 1
ATOM 882 N N . MET A 1 107 ? 11.020 9.697 0.504 1.00 92.19 107 MET A N 1
ATOM 883 C CA . MET A 1 107 ? 11.115 9.375 -0.920 1.00 92.19 107 MET A CA 1
ATOM 884 C C . MET A 1 107 ? 10.770 10.560 -1.829 1.00 92.19 107 MET A C 1
ATOM 886 O O . MET A 1 107 ? 11.381 10.691 -2.888 1.00 92.19 107 MET A O 1
ATOM 890 N N . LEU A 1 108 ? 9.816 11.408 -1.433 1.00 90.75 108 LEU A N 1
ATOM 891 C CA . LEU A 1 108 ? 9.436 12.600 -2.197 1.00 90.75 108 LEU A CA 1
ATOM 892 C C . LEU A 1 108 ? 10.456 13.736 -2.064 1.00 90.75 108 LEU A C 1
ATOM 894 O O . LEU A 1 108 ? 10.735 14.403 -3.054 1.00 90.75 108 LEU A O 1
ATOM 898 N N . ASP A 1 109 ? 11.047 13.921 -0.881 1.00 86.56 109 ASP A N 1
ATOM 899 C CA . ASP A 1 109 ? 12.061 14.958 -0.631 1.00 86.56 109 ASP A CA 1
ATOM 900 C C . ASP A 1 109 ? 13.275 14.813 -1.567 1.00 86.56 109 ASP A C 1
ATOM 902 O O . ASP A 1 109 ? 13.819 15.790 -2.074 1.00 86.56 109 ASP A O 1
ATOM 906 N N . GLY A 1 110 ? 13.650 13.572 -1.888 1.00 79.31 110 GLY A N 1
ATOM 907 C CA . GLY A 1 110 ? 14.732 13.274 -2.827 1.00 79.31 110 GLY A CA 1
ATOM 908 C C . GLY A 1 110 ? 14.350 13.298 -4.313 1.00 79.31 110 GLY A C 1
ATOM 909 O O . GLY A 1 110 ? 15.205 12.979 -5.142 1.00 79.31 110 GLY A O 1
ATOM 910 N N . ALA A 1 111 ? 13.096 13.599 -4.674 1.00 84.81 111 ALA A N 1
ATOM 911 C CA . ALA A 1 111 ? 12.582 13.375 -6.026 1.00 84.81 111 ALA A CA 1
ATOM 912 C C . ALA A 1 111 ? 11.526 14.398 -6.476 1.00 84.81 111 ALA A C 1
ATOM 914 O O . ALA A 1 111 ? 10.400 14.049 -6.827 1.00 84.81 111 ALA A O 1
ATOM 915 N N . GLU A 1 112 ? 11.909 15.672 -6.577 1.00 79.06 112 GLU A N 1
ATOM 916 C CA . GLU A 1 112 ? 11.006 16.733 -7.056 1.00 79.06 112 GLU A CA 1
ATOM 917 C C . GLU A 1 112 ? 10.381 16.445 -8.435 1.00 79.06 112 GLU A C 1
ATOM 919 O O . GLU A 1 112 ? 9.271 16.894 -8.730 1.00 79.06 112 GLU A O 1
ATOM 924 N N . SER A 1 113 ? 11.057 15.652 -9.276 1.00 80.12 113 SER A N 1
ATOM 925 C CA . SER A 1 113 ? 10.568 15.241 -10.597 1.00 80.12 113 SER A CA 1
ATOM 926 C C . SER A 1 113 ? 9.268 14.430 -10.556 1.00 80.12 113 SER A C 1
ATOM 928 O O . SER A 1 113 ? 8.567 14.381 -11.568 1.00 80.12 113 SER A O 1
ATOM 930 N N . VAL A 1 114 ? 8.903 13.833 -9.412 1.00 83.31 114 VAL A N 1
ATOM 931 C CA . VAL A 1 114 ? 7.652 13.068 -9.264 1.00 83.31 114 VAL A CA 1
ATOM 932 C C . VAL A 1 114 ? 6.471 13.896 -8.753 1.00 83.31 114 VAL A C 1
ATOM 934 O O . VAL A 1 114 ? 5.335 13.419 -8.772 1.00 83.31 114 VAL A O 1
ATOM 937 N N . HIS A 1 115 ? 6.693 15.153 -8.356 1.00 85.12 115 HIS A N 1
ATOM 938 C CA . HIS A 1 115 ? 5.641 16.044 -7.851 1.00 85.12 115 HIS A CA 1
ATOM 939 C C . HIS A 1 115 ? 4.446 16.272 -8.804 1.00 85.12 115 HIS A C 1
ATOM 941 O O . HIS A 1 115 ? 3.340 16.489 -8.305 1.00 85.12 115 HIS A O 1
ATOM 947 N N . PRO A 1 116 ? 4.590 16.205 -10.147 1.00 86.12 116 PRO A N 1
ATOM 948 C CA . PRO A 1 116 ? 3.436 16.243 -11.048 1.00 86.12 116 PRO A CA 1
ATOM 949 C C . PRO A 1 116 ? 2.474 15.055 -10.890 1.00 86.12 116 PRO A C 1
ATOM 951 O O . PRO A 1 116 ? 1.304 15.176 -11.243 1.00 86.12 116 PRO A O 1
ATOM 954 N N . TYR A 1 117 ? 2.954 13.919 -10.373 1.00 84.12 117 TYR A N 1
ATOM 955 C CA . TYR A 1 117 ? 2.193 12.669 -10.263 1.00 84.12 117 TYR A CA 1
ATOM 956 C C . TYR A 1 117 ? 1.740 12.370 -8.832 1.00 84.12 117 TYR A C 1
ATOM 958 O O . TYR A 1 117 ? 0.732 11.689 -8.630 1.00 84.12 117 TYR A O 1
ATOM 966 N N . ILE A 1 118 ? 2.467 12.884 -7.835 1.00 85.81 118 ILE A N 1
ATOM 967 C CA . ILE A 1 118 ? 2.105 12.804 -6.420 1.00 85.81 118 ILE A CA 1
ATOM 968 C C . ILE A 1 118 ? 2.252 14.175 -5.792 1.00 85.81 118 ILE A C 1
ATOM 970 O O . ILE A 1 118 ? 3.341 14.734 -5.753 1.00 85.81 118 ILE A O 1
ATOM 974 N N . ASN A 1 119 ? 1.164 14.673 -5.216 1.00 86.19 119 ASN A N 1
ATOM 975 C CA . ASN A 1 119 ? 1.157 15.935 -4.502 1.00 86.19 119 ASN A CA 1
ATOM 976 C C . ASN A 1 119 ? 1.732 15.759 -3.081 1.00 86.19 119 ASN A C 1
ATOM 978 O O . ASN A 1 119 ? 1.061 15.164 -2.230 1.00 86.19 119 ASN A O 1
ATOM 982 N N . PRO A 1 120 ? 2.912 16.324 -2.750 1.00 86.19 120 PRO A N 1
ATOM 983 C CA . PRO A 1 120 ? 3.494 16.181 -1.412 1.00 86.19 120 PRO A CA 1
ATOM 984 C C . PRO A 1 120 ? 2.583 16.732 -0.307 1.00 86.19 120 PRO A C 1
ATOM 986 O O . PRO A 1 120 ? 2.585 16.232 0.817 1.00 86.19 120 PRO A O 1
ATOM 989 N N . LYS A 1 121 ? 1.729 17.715 -0.630 1.00 87.75 121 LYS A N 1
ATOM 990 C CA . LYS A 1 121 ? 0.763 18.283 0.323 1.00 87.75 121 LYS A CA 1
ATOM 991 C C . LYS A 1 121 ? -0.300 17.279 0.758 1.00 87.75 121 LYS A C 1
ATOM 993 O O . LYS A 1 121 ? -0.798 17.399 1.876 1.00 87.75 121 LYS A O 1
ATOM 998 N N . GLU A 1 122 ? -0.656 16.311 -0.084 1.00 88.00 122 GLU A N 1
ATOM 999 C CA . GLU A 1 122 ? -1.596 15.246 0.289 1.00 88.00 122 GLU A CA 1
ATOM 1000 C C . GLU A 1 122 ? -0.954 14.293 1.297 1.00 88.00 122 GLU A C 1
ATOM 1002 O O . GLU A 1 122 ? -1.581 13.944 2.296 1.00 88.00 122 GLU A O 1
ATOM 1007 N N . VAL A 1 123 ? 0.325 13.964 1.098 1.00 90.75 123 VAL A N 1
ATOM 1008 C CA . VAL A 1 123 ? 1.103 13.143 2.035 1.00 90.75 123 VAL A CA 1
ATOM 1009 C C . VAL A 1 123 ? 1.252 13.851 3.382 1.00 90.75 123 VAL A C 1
ATOM 1011 O O . VAL A 1 123 ? 0.953 13.269 4.423 1.00 90.75 123 VAL A O 1
ATOM 1014 N N . SER A 1 124 ? 1.626 15.134 3.378 1.00 90.88 124 SER A N 1
ATOM 1015 C CA . SER A 1 124 ? 1.730 15.927 4.609 1.00 90.88 124 SER A CA 1
ATOM 1016 C C . SER A 1 124 ? 0.381 16.132 5.306 1.00 90.88 124 SER A C 1
ATOM 1018 O O . SER A 1 124 ? 0.330 16.218 6.531 1.00 90.88 124 SER A O 1
ATOM 1020 N N . SER A 1 125 ? -0.721 16.229 4.558 1.00 92.69 125 SER A N 1
ATOM 1021 C CA . SER A 1 125 ? -2.066 16.319 5.146 1.00 92.69 125 SER A CA 1
ATOM 1022 C C . SER A 1 125 ? -2.440 15.030 5.874 1.00 92.69 125 SER A C 1
ATOM 1024 O O . SER A 1 125 ? -2.874 15.096 7.021 1.00 92.69 125 SER A O 1
ATOM 1026 N N . LEU A 1 126 ?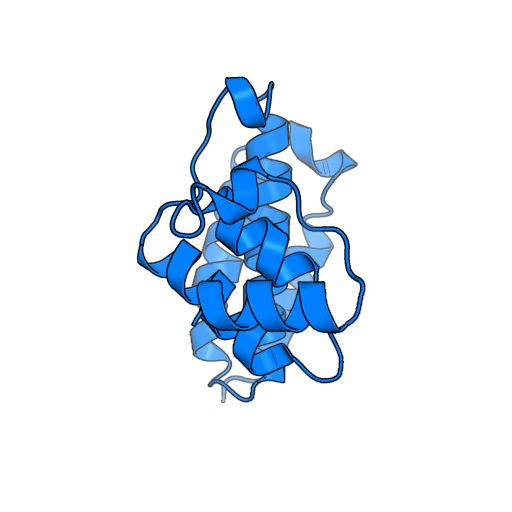 -2.182 13.873 5.255 1.00 92.06 126 LEU A N 1
ATOM 1027 C CA . LEU A 1 126 ? -2.406 12.569 5.881 1.00 92.06 126 LEU A CA 1
ATOM 1028 C C . LEU A 1 126 ? -1.521 12.370 7.121 1.00 92.06 126 LEU A C 1
ATOM 1030 O O . LEU A 1 126 ? -1.986 11.838 8.125 1.00 92.06 126 LEU A O 1
ATOM 1034 N N . GLN A 1 127 ? -0.273 12.852 7.093 1.00 93.62 127 GLN A N 1
ATOM 1035 C CA . GLN A 1 127 ? 0.582 12.876 8.281 1.00 93.62 127 GLN A CA 1
ATOM 1036 C C . GLN A 1 127 ? -0.091 13.642 9.426 1.00 93.62 127 GLN A C 1
ATOM 1038 O O . GLN A 1 127 ? -0.254 13.108 10.515 1.00 93.62 127 GLN A O 1
ATOM 1043 N N . LYS A 1 128 ? -0.530 14.883 9.189 1.00 93.69 128 LYS A N 1
ATOM 1044 C CA . LYS A 1 128 ? -1.180 15.702 10.227 1.00 93.69 128 LYS A CA 1
ATOM 1045 C C . LYS A 1 128 ? -2.436 15.038 10.783 1.00 93.69 128 LYS A C 1
ATOM 1047 O O . LYS A 1 128 ? -2.649 15.075 11.991 1.00 93.69 128 LYS A O 1
ATOM 1052 N N . GLU A 1 129 ? -3.236 14.430 9.913 1.00 93.56 129 GLU A N 1
ATOM 1053 C CA . GLU A 1 129 ? -4.417 13.664 10.305 1.00 93.56 129 GLU A CA 1
ATOM 1054 C C . GLU A 1 129 ? -4.043 12.518 11.257 1.00 93.56 129 GLU A C 1
ATOM 1056 O O . GLU A 1 129 ? -4.568 12.469 12.367 1.00 93.56 129 GLU A O 1
ATOM 1061 N N . ILE A 1 130 ? -3.069 11.677 10.893 1.00 92.25 130 ILE A N 1
ATOM 1062 C CA . ILE A 1 130 ? -2.586 10.574 11.742 1.00 92.25 130 ILE A CA 1
ATOM 1063 C C . ILE A 1 130 ? -2.076 11.089 13.087 1.00 92.25 130 ILE A C 1
ATOM 1065 O O . ILE A 1 130 ? -2.468 10.573 14.130 1.00 92.25 130 ILE A O 1
ATOM 1069 N N . TYR A 1 131 ? -1.240 12.127 13.086 1.00 92.06 131 TYR A N 1
ATOM 1070 C CA . TYR A 1 131 ? -0.678 12.672 14.324 1.00 92.06 131 TYR A CA 1
ATOM 1071 C C . TYR A 1 131 ? -1.761 13.268 15.226 1.00 92.06 131 TYR A C 1
ATOM 1073 O O . TYR A 1 131 ? -1.661 13.151 16.439 1.00 92.06 131 TYR A O 1
ATOM 1081 N N . SER A 1 132 ? -2.824 13.850 14.662 1.00 94.38 132 SER A N 1
ATOM 1082 C CA . SER A 1 132 ? -3.956 14.349 15.454 1.00 94.38 132 SER A CA 1
ATOM 1083 C C . SER A 1 132 ? -4.756 13.247 16.162 1.00 94.38 132 SER A C 1
ATOM 1085 O O . SER A 1 132 ? -5.467 13.530 17.125 1.00 94.38 132 SER A O 1
ATOM 1087 N N . MET A 1 133 ? -4.646 11.996 15.700 1.00 93.19 133 MET A N 1
ATOM 1088 C CA . MET A 1 133 ? -5.292 10.835 16.320 1.00 93.19 133 MET A CA 1
ATOM 1089 C C . MET A 1 133 ? -4.475 10.265 17.490 1.00 93.19 133 MET A C 1
ATOM 1091 O O . MET A 1 133 ? -5.015 9.496 18.287 1.00 93.19 133 MET A O 1
ATOM 1095 N N . ILE A 1 134 ? -3.199 10.643 17.599 1.00 90.69 134 ILE A N 1
ATOM 1096 C CA . ILE A 1 134 ? -2.276 10.220 18.654 1.00 90.69 134 ILE A CA 1
ATOM 1097 C C . ILE A 1 134 ? -2.421 11.202 19.818 1.00 90.69 134 ILE A C 1
ATOM 1099 O O . ILE A 1 134 ? -2.296 12.414 19.640 1.00 90.69 134 ILE A O 1
ATOM 1103 N N . LYS A 1 135 ? -2.749 10.678 20.998 1.00 68.25 135 LYS A N 1
ATOM 1104 C CA . LYS A 1 135 ? -2.959 11.462 22.223 1.00 68.25 135 LYS A CA 1
ATOM 1105 C C . LYS A 1 135 ? -1.710 11.516 23.084 1.00 68.25 135 LYS A C 1
ATOM 1107 O O . LYS A 1 135 ? -1.051 10.463 23.214 1.00 68.25 135 LYS A O 1
#